Protein AF-A0A146M3R7-F1 (afdb_monomer_lite)

Organism: Lygus hesperus (NCBI:txid30085)

Radius of gyration: 25.84 Å; chains: 1; bounding box: 84×59×56 Å

Secondary structure (DSSP, 8-state):
--SEEE-TTS-EEETTTS-SSTT----GGGGHHHHHHHHHHHHHHHHHHHHT--EEES-TTT--EESS--S-EETTEEBPTTTSSSBEEESS-HHHHHHHHHHHHHHH-GGGGTTTGGGS-HHHHHHHHHHHHHHHHHHTT--TT---HHHHHHHHHGGGSS---------

pLDDT: mean 84.17, std 17.09, range [36.81, 98.06]

Foldseek 3Di:
DDQFDQDPVRDTDGCQQDPPPPPDPDRNLVVLVVVLVVVVVVLVVLVVLQVLQWKFWPDPVQRDIDSDAAPDDDVPFGADPRPSPTGIDGPQDLVNSLVVLVVQLVSLDCVVVVVCPVVDDPSSNVSSVVSNVSSVVVVVVRCPPPDDPCVVCVVVVVVPPPPDDDPDDDD

Structure (mmCIF, N/CA/C/O backbone):
data_AF-A0A146M3R7-F1
#
_entry.id   AF-A0A146M3R7-F1
#
loop_
_atom_site.group_PDB
_atom_site.id
_atom_site.type_symbol
_atom_site.label_atom_id
_atom_site.label_alt_id
_atom_site.label_comp_id
_atom_site.label_asym_id
_atom_site.label_entity_id
_atom_site.label_seq_id
_atom_site.pdbx_PDB_ins_code
_atom_site.Cartn_x
_atom_site.Cartn_y
_atom_site.Cartn_z
_atom_site.occupancy
_atom_site.B_iso_or_equiv
_atom_site.auth_seq_id
_atom_site.auth_comp_id
_atom_site.auth_asym_id
_atom_site.auth_atom_id
_atom_site.pdbx_PDB_model_num
ATOM 1 N N . PHE A 1 1 ? -15.644 6.403 1.275 1.00 45.06 1 PHE A N 1
ATOM 2 C CA . PHE A 1 1 ? -16.167 5.357 2.175 1.00 45.06 1 PHE A CA 1
ATOM 3 C C . PHE A 1 1 ? -16.909 6.027 3.318 1.00 45.06 1 PHE A C 1
ATOM 5 O O . PHE A 1 1 ? -16.369 6.956 3.906 1.00 45.06 1 PHE A O 1
ATOM 12 N N . ASN A 1 2 ? -18.160 5.639 3.570 1.00 48.28 2 ASN A N 1
ATOM 13 C CA . ASN A 1 2 ? -18.951 6.178 4.677 1.00 48.28 2 ASN A CA 1
ATOM 14 C C . ASN A 1 2 ? -18.705 5.291 5.904 1.00 48.28 2 ASN A C 1
ATOM 16 O O . ASN A 1 2 ? -19.066 4.121 5.889 1.00 48.28 2 ASN A O 1
ATOM 20 N N . PHE A 1 3 ? -18.094 5.842 6.952 1.00 56.00 3 PHE A N 1
ATOM 21 C CA . PHE A 1 3 ? -17.790 5.143 8.216 1.00 56.00 3 PHE A CA 1
ATOM 22 C C . PHE A 1 3 ? -19.036 4.766 9.027 1.00 56.00 3 PHE A C 1
ATOM 24 O O . PHE A 1 3 ? -18.929 4.152 10.083 1.00 56.00 3 PHE A O 1
ATOM 31 N N . GLN A 1 4 ? -20.202 5.219 8.568 1.00 56.16 4 GLN A N 1
ATOM 32 C CA . GLN A 1 4 ? -21.449 5.236 9.308 1.00 56.16 4 GLN A CA 1
ATOM 33 C C . GLN A 1 4 ? -22.504 4.461 8.536 1.00 56.16 4 GLN A C 1
ATOM 35 O O . GLN A 1 4 ? -22.831 4.820 7.401 1.00 56.16 4 GLN A O 1
ATOM 40 N N . THR A 1 5 ? -23.094 3.463 9.180 1.00 57.97 5 THR A N 1
ATOM 41 C CA . THR A 1 5 ? -24.366 2.893 8.738 1.00 57.97 5 THR A CA 1
ATOM 42 C C . THR A 1 5 ? -25.492 3.699 9.374 1.00 57.97 5 THR A C 1
ATOM 44 O O . THR A 1 5 ? -25.519 3.905 10.590 1.00 57.97 5 THR A O 1
ATOM 47 N N . LYS A 1 6 ? -26.402 4.228 8.549 1.00 49.28 6 LYS A N 1
ATOM 48 C CA . LYS A 1 6 ? -27.548 5.013 9.021 1.00 49.28 6 LYS A CA 1
ATOM 49 C C . LYS A 1 6 ? -28.685 4.041 9.335 1.00 49.28 6 LYS A C 1
ATOM 51 O O . LYS A 1 6 ? -29.194 3.401 8.422 1.00 49.28 6 LYS A O 1
ATOM 56 N N . LYS A 1 7 ? -29.069 3.921 10.607 1.00 55.97 7 LYS A N 1
ATOM 57 C CA . LYS A 1 7 ? -30.300 3.208 10.985 1.00 55.97 7 LYS A CA 1
ATOM 58 C C . LYS A 1 7 ? -31.543 3.994 10.554 1.00 55.97 7 LYS A C 1
ATOM 60 O O . LYS A 1 7 ? -31.485 5.219 10.421 1.00 55.97 7 LYS A O 1
ATOM 65 N N . GLU A 1 8 ? -32.677 3.298 10.460 1.00 49.75 8 GLU A N 1
ATOM 66 C CA . GLU A 1 8 ? -34.022 3.891 10.327 1.00 49.75 8 GLU A CA 1
ATOM 67 C C . GLU A 1 8 ? -34.332 4.883 11.468 1.00 49.75 8 GLU A C 1
ATOM 69 O O . GLU A 1 8 ? -35.009 5.882 11.257 1.00 49.75 8 GLU A O 1
ATOM 74 N N . ASN A 1 9 ? -33.707 4.695 12.638 1.00 49.75 9 ASN A N 1
ATOM 75 C CA . ASN A 1 9 ? -33.861 5.549 13.824 1.00 49.75 9 ASN A CA 1
ATOM 76 C C . ASN A 1 9 ? -32.932 6.786 13.840 1.00 49.75 9 ASN A C 1
ATOM 78 O O . ASN A 1 9 ? -32.858 7.489 14.844 1.00 49.75 9 ASN A O 1
ATOM 82 N N . GLY A 1 10 ? -32.151 7.038 12.783 1.00 54.56 10 GLY A N 1
ATOM 83 C CA . GLY A 1 10 ? -31.273 8.216 12.680 1.00 54.56 10 GLY A CA 1
ATOM 84 C C . GLY A 1 10 ? -29.960 8.165 13.483 1.00 54.56 10 GLY A C 1
ATOM 85 O O . GLY A 1 10 ? -29.116 9.050 13.313 1.00 54.56 10 GLY A O 1
ATOM 86 N N . VAL A 1 11 ? -29.742 7.126 14.298 1.00 57.72 11 VAL A N 1
ATOM 87 C CA . VAL A 1 11 ? -28.478 6.876 15.016 1.00 57.72 11 VAL A CA 1
ATOM 88 C C . VAL A 1 11 ? -27.395 6.428 14.023 1.00 57.72 11 VAL A C 1
ATOM 90 O O . VAL A 1 11 ? -27.634 5.576 13.165 1.00 57.72 11 VAL A O 1
ATOM 93 N N . LYS A 1 12 ? -26.214 7.053 14.106 1.00 66.06 12 LYS A N 1
ATOM 94 C CA . LYS A 1 12 ? -25.028 6.736 13.295 1.00 66.06 12 LYS A CA 1
ATOM 95 C C . LYS A 1 12 ? -24.173 5.741 14.074 1.00 66.06 12 LYS A C 1
ATOM 97 O O . LYS A 1 12 ? -23.636 6.128 15.103 1.00 66.06 12 LYS A O 1
ATOM 102 N N . GLU A 1 13 ? -24.045 4.522 13.569 1.00 72.69 13 GLU A N 1
ATOM 103 C CA . GLU A 1 13 ? -23.205 3.468 14.161 1.00 72.69 13 GLU A CA 1
ATOM 104 C C . GLU A 1 13 ? -21.945 3.258 13.322 1.00 72.69 13 GLU A C 1
ATOM 106 O O . GLU A 1 13 ? -21.968 3.443 12.098 1.00 72.69 13 GLU A O 1
ATOM 111 N N . LEU A 1 14 ? -20.848 2.899 13.985 1.00 82.31 14 LEU A N 1
ATOM 112 C CA . LEU A 1 14 ? -19.581 2.556 13.351 1.00 82.31 14 LEU A CA 1
ATOM 113 C C . LEU A 1 14 ? -19.598 1.092 12.902 1.00 82.31 14 LEU A C 1
ATOM 115 O O . LEU A 1 14 ? -20.151 0.218 13.564 1.00 82.31 14 LEU A O 1
ATOM 119 N N . PHE A 1 15 ? -18.929 0.792 11.789 1.00 85.69 15 PHE A N 1
ATOM 120 C CA . PHE A 1 15 ? -18.979 -0.548 11.186 1.00 85.69 15 PHE A CA 1
ATOM 121 C C . PHE A 1 15 ? -18.351 -1.668 12.042 1.00 85.69 15 PHE A C 1
ATOM 123 O O . PHE A 1 15 ? -18.529 -2.840 11.721 1.00 85.69 15 PHE A O 1
ATOM 130 N N . LEU A 1 16 ? -17.612 -1.337 13.110 1.00 87.31 16 LEU A N 1
ATOM 131 C CA . LEU A 1 16 ? -17.085 -2.329 14.058 1.00 87.31 16 LEU A CA 1
ATOM 132 C C . LEU A 1 16 ? -18.040 -2.643 15.217 1.00 87.31 16 LEU A C 1
ATOM 134 O O . LEU A 1 16 ? -17.840 -3.648 15.898 1.00 87.31 16 LEU A O 1
ATOM 138 N N . GLU A 1 17 ? -19.069 -1.823 15.437 1.00 86.38 17 GLU A N 1
ATOM 139 C CA . GLU A 1 17 ? -20.026 -1.998 16.538 1.00 86.38 17 GLU A CA 1
ATOM 140 C C . GLU A 1 17 ? -21.047 -3.101 16.231 1.00 86.38 17 GLU A C 1
ATOM 142 O O . GLU A 1 17 ? -21.549 -3.761 17.141 1.00 86.38 17 GLU A O 1
ATOM 147 N N . ARG A 1 18 ? -21.334 -3.347 14.946 1.00 84.94 18 ARG A N 1
ATOM 148 C CA . ARG A 1 18 ? -22.303 -4.357 14.514 1.00 84.94 18 ARG A CA 1
ATOM 149 C C . ARG A 1 18 ? -21.925 -4.973 13.173 1.00 84.94 18 ARG A C 1
ATOM 151 O O . ARG A 1 18 ? -21.451 -4.290 12.270 1.00 84.94 18 ARG A O 1
ATOM 158 N N . CYS A 1 19 ? -22.186 -6.269 13.026 1.00 86.62 19 CYS A N 1
ATOM 159 C CA . CYS A 1 19 ? -22.105 -6.933 11.732 1.00 86.62 19 CYS A CA 1
ATOM 160 C C . CYS A 1 19 ? -23.119 -6.343 10.731 1.00 86.62 19 CYS A C 1
ATOM 162 O O . CYS A 1 19 ? -24.248 -6.010 11.090 1.00 86.62 19 CYS A O 1
ATOM 164 N N . VAL A 1 20 ? -22.731 -6.270 9.455 1.00 85.00 20 VAL A N 1
ATOM 165 C CA . VAL A 1 20 ? -23.614 -5.840 8.354 1.00 85.00 20 VAL A CA 1
ATOM 166 C C . VAL A 1 20 ? -24.785 -6.813 8.156 1.00 85.00 20 VAL A C 1
ATOM 168 O O . VAL A 1 20 ? -25.871 -6.401 7.758 1.00 85.00 20 VAL A O 1
ATOM 171 N N . ASN A 1 21 ? -24.586 -8.100 8.456 1.00 88.44 21 ASN A N 1
ATOM 172 C CA . ASN A 1 21 ? -25.660 -9.088 8.448 1.00 88.44 21 ASN A CA 1
ATOM 173 C C . ASN A 1 21 ? -26.588 -8.865 9.658 1.00 88.44 21 ASN A C 1
ATOM 175 O O . ASN A 1 21 ? -26.154 -9.023 10.798 1.00 88.44 21 ASN A O 1
ATOM 179 N N . ALA A 1 22 ? -27.861 -8.538 9.410 1.00 83.56 22 ALA A N 1
ATOM 180 C CA . ALA A 1 22 ? -28.840 -8.212 10.449 1.00 83.56 22 ALA A CA 1
ATOM 181 C C . ALA A 1 22 ? -29.110 -9.365 11.432 1.00 83.56 22 ALA A C 1
ATOM 183 O O . ALA A 1 22 ? -29.318 -9.100 12.619 1.00 83.56 22 ALA A O 1
ATOM 184 N N . GLU A 1 23 ? -29.044 -10.610 10.949 1.00 89.94 23 GLU A N 1
ATOM 185 C CA . GLU A 1 23 ? -29.216 -11.841 11.738 1.00 89.94 23 GLU A CA 1
ATOM 186 C C . GLU A 1 23 ? -27.974 -12.174 12.582 1.00 89.94 23 GLU A C 1
ATOM 188 O O . GLU A 1 23 ? -28.028 -12.951 13.537 1.00 89.94 23 GLU A O 1
ATOM 193 N N . CYS A 1 24 ? -26.827 -11.575 12.248 1.00 88.69 24 CYS A N 1
ATOM 194 C CA . CYS A 1 24 ? -25.585 -11.777 12.974 1.00 88.69 24 CYS A CA 1
ATOM 195 C C . CYS A 1 24 ? -25.540 -10.874 14.213 1.00 88.69 24 CYS A C 1
ATOM 197 O O . CYS A 1 24 ? -25.549 -9.646 14.125 1.00 88.69 24 CYS A O 1
ATOM 199 N N . LYS A 1 25 ? -25.442 -11.502 15.387 1.00 87.00 25 LYS A N 1
ATOM 200 C CA . LYS A 1 25 ? -25.330 -10.814 16.684 1.00 87.00 25 LYS A CA 1
ATOM 201 C C . LYS A 1 25 ? -23.883 -10.519 17.091 1.00 87.00 25 LYS A C 1
ATOM 203 O O . LYS A 1 25 ? -23.661 -9.934 18.146 1.00 87.00 25 LYS A O 1
ATOM 208 N N . LEU A 1 26 ? -22.904 -10.936 16.284 1.00 88.56 26 LEU A N 1
ATOM 209 C CA . LEU A 1 26 ? -21.492 -10.696 16.571 1.00 88.56 26 LEU A CA 1
ATOM 210 C C . LEU A 1 26 ? -21.148 -9.222 16.361 1.00 88.56 26 LEU A C 1
ATOM 212 O O . LEU A 1 26 ? -21.552 -8.606 15.368 1.00 88.56 26 LEU A O 1
ATOM 216 N N . ARG A 1 27 ? -20.334 -8.684 17.268 1.00 87.81 27 ARG A N 1
ATOM 217 C CA . ARG A 1 27 ? -19.709 -7.375 17.105 1.00 87.81 27 ARG A CA 1
ATOM 218 C C . ARG A 1 27 ? -18.298 -7.593 16.561 1.00 87.81 27 ARG A C 1
ATOM 220 O O . ARG A 1 27 ? -17.506 -8.267 17.219 1.00 87.81 27 ARG A O 1
ATOM 227 N N . PRO A 1 28 ? -17.951 -7.054 15.379 1.00 89.69 28 PRO A N 1
ATOM 228 C CA . PRO A 1 28 ? -16.602 -7.189 14.824 1.00 89.69 28 PRO A CA 1
ATOM 229 C C . PRO A 1 28 ? -15.487 -6.759 15.790 1.00 89.69 28 PRO A C 1
ATOM 231 O O . PRO A 1 28 ? -14.390 -7.312 15.750 1.00 89.69 28 PRO A O 1
ATOM 234 N N . MET A 1 29 ? -15.779 -5.815 16.688 1.00 89.31 29 MET A N 1
ATOM 235 C CA . MET A 1 29 ? -14.866 -5.356 17.735 1.00 89.31 29 MET A CA 1
ATOM 236 C C . MET A 1 29 ? -14.369 -6.450 18.677 1.00 89.31 29 MET A C 1
ATOM 238 O O . MET A 1 29 ? -13.197 -6.446 19.043 1.00 89.31 29 MET A O 1
ATOM 242 N N . ASP A 1 30 ? -15.232 -7.409 19.025 1.00 91.56 30 ASP A N 1
ATOM 243 C CA . ASP A 1 30 ? -14.886 -8.507 19.937 1.00 91.56 30 ASP A CA 1
ATOM 244 C C . ASP A 1 30 ? -13.824 -9.439 19.312 1.00 91.56 30 ASP A C 1
ATOM 246 O O . ASP A 1 30 ? -13.167 -10.216 20.002 1.00 91.56 30 ASP A O 1
ATOM 250 N N . TYR A 1 31 ? -13.601 -9.319 17.998 1.00 93.38 31 TYR A N 1
ATOM 251 C CA . TYR A 1 31 ? -12.639 -10.089 17.212 1.00 93.38 31 TYR A CA 1
ATOM 252 C C . TYR A 1 31 ? -11.530 -9.207 16.623 1.00 93.38 31 TYR A C 1
ATOM 254 O O . TYR A 1 31 ? -10.985 -9.512 15.558 1.00 93.38 31 TYR A O 1
ATOM 262 N N . LEU A 1 32 ? -11.160 -8.124 17.317 1.00 93.38 32 LEU A N 1
ATOM 263 C CA . LEU A 1 32 ? -10.183 -7.140 16.840 1.00 93.38 32 LEU A CA 1
ATOM 264 C C . LEU A 1 32 ? -8.861 -7.770 16.378 1.00 93.38 32 LEU A C 1
ATOM 266 O O . LEU A 1 32 ? -8.341 -7.398 15.331 1.00 93.38 32 LEU A O 1
ATOM 270 N N . SER A 1 33 ? -8.338 -8.766 17.097 1.00 95.12 33 SER A N 1
ATOM 271 C CA . SER A 1 33 ? -7.112 -9.476 16.702 1.00 95.12 33 SER A CA 1
ATOM 272 C C . SER A 1 33 ? -7.246 -10.180 15.350 1.00 95.12 33 SER A C 1
ATOM 274 O O . SER A 1 33 ? -6.321 -10.148 14.544 1.00 95.12 33 SER A O 1
ATOM 276 N N . SER A 1 34 ? -8.407 -10.781 15.072 1.00 95.12 34 SER A N 1
ATOM 277 C CA . SER A 1 34 ? -8.678 -11.409 13.776 1.00 95.12 34 SER A CA 1
ATOM 278 C C . SER A 1 34 ? -8.712 -10.360 12.666 1.00 95.12 34 SER A C 1
ATOM 280 O O . SER A 1 34 ? -8.062 -10.531 11.637 1.00 95.12 34 SER A O 1
ATOM 282 N N . LEU A 1 35 ? -9.378 -9.225 12.909 1.00 93.62 35 LEU A N 1
ATOM 283 C CA . LEU A 1 35 ? -9.411 -8.099 11.974 1.00 93.62 35 LEU A CA 1
ATOM 284 C C . LEU A 1 35 ? -8.000 -7.567 11.674 1.00 93.62 35 LEU A C 1
ATOM 286 O O . LEU A 1 35 ? -7.645 -7.388 10.510 1.00 93.62 35 LEU A O 1
ATOM 290 N N . GLN A 1 36 ? -7.181 -7.360 12.707 1.00 95.44 36 GLN A N 1
ATOM 291 C CA . GLN A 1 36 ? -5.794 -6.905 12.573 1.00 95.44 36 GLN A CA 1
ATOM 292 C C . GLN A 1 36 ? -4.943 -7.880 11.755 1.00 95.44 36 GLN A C 1
ATOM 294 O O . GLN A 1 36 ? -4.184 -7.452 10.881 1.00 95.44 36 GLN A O 1
ATOM 299 N N . ASN A 1 37 ? -5.100 -9.183 11.994 1.00 97.19 37 ASN A N 1
ATOM 300 C CA . ASN A 1 37 ? -4.394 -10.224 11.252 1.00 97.19 37 ASN A CA 1
ATOM 301 C C . ASN A 1 37 ? -4.824 -10.259 9.783 1.00 97.19 37 ASN A C 1
ATOM 303 O O . ASN A 1 37 ? -3.974 -10.294 8.898 1.00 97.19 37 ASN A O 1
ATOM 307 N N . GLN A 1 38 ? -6.128 -10.191 9.507 1.00 96.44 38 GLN A N 1
ATOM 308 C CA . GLN A 1 38 ? -6.641 -10.148 8.136 1.00 96.44 38 GLN A CA 1
ATOM 309 C C . GLN A 1 38 ? -6.147 -8.909 7.391 1.00 96.44 38 GLN A C 1
ATOM 311 O O . GLN A 1 38 ? -5.679 -9.009 6.258 1.00 96.44 38 GLN A O 1
ATOM 316 N N . LEU A 1 39 ? -6.167 -7.750 8.049 1.00 96.25 39 LEU A N 1
ATOM 317 C CA . LEU A 1 39 ? -5.636 -6.520 7.479 1.00 96.25 39 LEU A CA 1
ATOM 318 C C . LEU A 1 39 ? -4.130 -6.626 7.203 1.00 96.25 39 LEU A C 1
ATOM 320 O O . LEU A 1 39 ? -3.668 -6.198 6.149 1.00 96.25 39 LEU A O 1
ATOM 324 N N . HIS A 1 40 ? -3.364 -7.235 8.111 1.00 96.62 40 HIS A N 1
ATOM 325 C CA . HIS A 1 40 ? -1.938 -7.483 7.908 1.00 96.62 40 HIS A CA 1
ATOM 326 C C . HIS A 1 40 ? -1.679 -8.364 6.680 1.00 96.62 40 HIS A C 1
ATOM 328 O O . HIS A 1 40 ? -0.832 -8.029 5.853 1.00 96.62 40 HIS A O 1
ATOM 334 N N . LEU A 1 41 ? -2.423 -9.464 6.537 1.00 98.06 41 LEU A N 1
ATOM 335 C CA . LEU A 1 41 ? -2.315 -10.357 5.383 1.00 98.06 41 LEU A CA 1
ATOM 336 C C . LEU A 1 41 ? -2.653 -9.628 4.079 1.00 98.06 41 LEU A C 1
ATOM 338 O O . LEU A 1 41 ? -1.895 -9.736 3.120 1.00 98.06 41 LEU A O 1
ATOM 342 N N . LYS A 1 42 ? -3.721 -8.822 4.070 1.00 97.75 42 LYS A N 1
ATOM 343 C CA . LYS A 1 42 ? -4.123 -8.030 2.899 1.00 97.75 42 LYS A CA 1
ATOM 344 C C . LYS A 1 42 ? -3.082 -6.987 2.505 1.00 97.75 42 LYS A C 1
ATOM 346 O O . LYS A 1 42 ? -2.782 -6.833 1.329 1.00 97.75 42 LYS A O 1
ATOM 351 N N . VAL A 1 43 ? -2.478 -6.306 3.475 1.00 97.00 43 VAL A N 1
ATOM 352 C CA . VAL A 1 43 ? -1.371 -5.373 3.214 1.00 97.00 43 VAL A CA 1
ATOM 353 C C . VAL A 1 43 ? -0.168 -6.097 2.607 1.00 97.00 43 VAL A C 1
ATOM 355 O O . VAL A 1 43 ? 0.417 -5.605 1.644 1.00 97.00 43 VAL A O 1
ATOM 358 N N . ARG A 1 44 ? 0.200 -7.268 3.144 1.00 96.81 44 ARG A N 1
ATOM 359 C CA . ARG A 1 44 ? 1.307 -8.071 2.604 1.00 96.81 44 ARG A CA 1
ATOM 360 C C . ARG A 1 44 ? 1.037 -8.534 1.178 1.00 96.81 44 ARG A C 1
ATOM 362 O O . ARG A 1 44 ? 1.950 -8.473 0.366 1.00 96.81 44 ARG A O 1
ATOM 369 N N . GLU A 1 45 ? -0.185 -8.968 0.890 1.00 97.75 45 GLU A N 1
ATOM 370 C CA . GLU A 1 45 ? -0.633 -9.348 -0.453 1.00 97.75 45 GLU A CA 1
ATOM 371 C C . GLU A 1 45 ? -0.430 -8.188 -1.438 1.00 97.75 45 GLU A C 1
ATOM 373 O O . GLU A 1 45 ? 0.322 -8.344 -2.394 1.00 97.75 45 GLU A O 1
ATOM 378 N N . CYS A 1 46 ? -0.930 -6.984 -1.125 1.00 96.88 46 CYS A N 1
ATOM 379 C CA . CYS A 1 46 ? -0.729 -5.802 -1.973 1.00 96.88 46 CYS A CA 1
ATOM 380 C C . CYS A 1 46 ? 0.755 -5.474 -2.226 1.00 96.88 46 CYS A C 1
ATOM 382 O O . CYS A 1 46 ? 1.122 -5.060 -3.324 1.00 96.88 46 CYS A O 1
ATOM 384 N N . ILE A 1 47 ? 1.618 -5.635 -1.214 1.00 96.19 47 ILE A N 1
ATOM 385 C CA . ILE A 1 47 ? 3.063 -5.401 -1.358 1.00 96.19 47 ILE A CA 1
ATOM 386 C C . ILE A 1 47 ? 3.699 -6.472 -2.249 1.00 96.19 47 ILE A C 1
ATOM 388 O O . ILE A 1 47 ? 4.512 -6.139 -3.107 1.00 96.19 47 ILE A O 1
ATOM 392 N N . ILE A 1 48 ? 3.345 -7.745 -2.060 1.00 97.38 48 ILE A N 1
ATOM 393 C CA . ILE A 1 48 ? 3.859 -8.854 -2.874 1.00 97.38 48 ILE A CA 1
ATOM 394 C C . ILE A 1 48 ? 3.436 -8.684 -4.336 1.00 97.38 48 ILE A C 1
ATOM 396 O O . ILE A 1 48 ? 4.264 -8.876 -5.224 1.00 97.38 48 ILE A O 1
ATOM 400 N N . ASP A 1 49 ? 2.195 -8.273 -4.587 1.00 96.06 49 ASP A N 1
ATOM 401 C CA . ASP A 1 49 ? 1.694 -8.033 -5.941 1.00 96.06 49 ASP A CA 1
ATOM 402 C C . ASP A 1 49 ? 2.418 -6.864 -6.613 1.00 96.06 49 ASP A C 1
ATOM 404 O O . ASP A 1 49 ? 2.831 -6.975 -7.764 1.00 96.06 49 ASP A O 1
ATOM 408 N N . PHE A 1 50 ? 2.675 -5.775 -5.882 1.00 96.38 50 PHE A N 1
ATOM 409 C CA . PHE A 1 50 ? 3.523 -4.689 -6.378 1.00 96.38 50 PHE A CA 1
ATOM 410 C C . PHE A 1 50 ? 4.947 -5.171 -6.705 1.00 96.38 50 PHE A C 1
ATOM 412 O O . PHE A 1 50 ? 5.480 -4.870 -7.773 1.00 96.38 50 PHE A O 1
ATOM 419 N N . LEU A 1 51 ? 5.559 -5.956 -5.814 1.00 95.69 51 LEU A N 1
ATOM 420 C CA . LEU A 1 51 ? 6.918 -6.477 -5.996 1.00 95.69 51 LEU A CA 1
ATOM 421 C C . LEU A 1 51 ? 7.030 -7.527 -7.106 1.00 95.69 51 LEU A C 1
ATOM 423 O O . LEU A 1 51 ? 8.133 -7.761 -7.597 1.00 95.69 51 LEU A O 1
ATOM 427 N N . ARG A 1 52 ? 5.918 -8.140 -7.531 1.00 96.50 52 ARG A N 1
ATOM 428 C CA . ARG A 1 52 ? 5.888 -9.020 -8.708 1.00 96.50 52 ARG A CA 1
ATOM 429 C C . ARG A 1 52 ? 6.361 -8.288 -9.964 1.00 96.50 52 ARG A C 1
ATOM 431 O O . ARG A 1 52 ? 6.916 -8.937 -10.847 1.00 96.50 52 ARG A O 1
ATOM 438 N N . GLY A 1 53 ? 6.163 -6.968 -10.031 1.00 96.31 53 GLY A N 1
ATOM 439 C CA . GLY A 1 53 ? 6.675 -6.135 -11.116 1.00 96.31 53 GLY A CA 1
ATOM 440 C C . GLY A 1 53 ? 6.094 -6.501 -12.479 1.00 96.31 53 GLY A C 1
ATOM 441 O O . GLY A 1 53 ? 6.810 -6.442 -13.476 1.00 96.31 53 GLY A O 1
ATOM 442 N N . THR A 1 54 ? 4.824 -6.919 -12.527 1.00 96.94 54 THR A N 1
ATOM 443 C CA . THR A 1 54 ? 4.149 -7.241 -13.788 1.00 96.94 54 THR A CA 1
ATOM 444 C C . THR A 1 54 ? 4.127 -6.010 -14.691 1.00 96.94 54 THR A C 1
ATOM 446 O O . THR A 1 54 ? 3.642 -4.944 -14.308 1.00 96.94 54 THR A O 1
ATOM 449 N N . LEU A 1 55 ? 4.656 -6.174 -15.895 1.00 96.88 55 LEU A N 1
ATOM 450 C CA . LEU A 1 55 ? 4.641 -5.225 -16.993 1.00 96.88 55 LEU A CA 1
ATOM 451 C C . LEU A 1 55 ? 3.575 -5.651 -17.999 1.00 96.88 55 LEU A C 1
ATOM 453 O O . LEU A 1 55 ? 3.541 -6.815 -18.393 1.00 96.88 55 LEU A O 1
ATOM 457 N N . ILE A 1 56 ? 2.770 -4.702 -18.463 1.00 97.06 56 ILE A N 1
ATOM 458 C CA . ILE A 1 56 ? 1.717 -4.892 -19.462 1.00 97.06 56 ILE A CA 1
ATOM 459 C C . ILE A 1 56 ? 2.019 -3.992 -20.659 1.00 97.06 56 I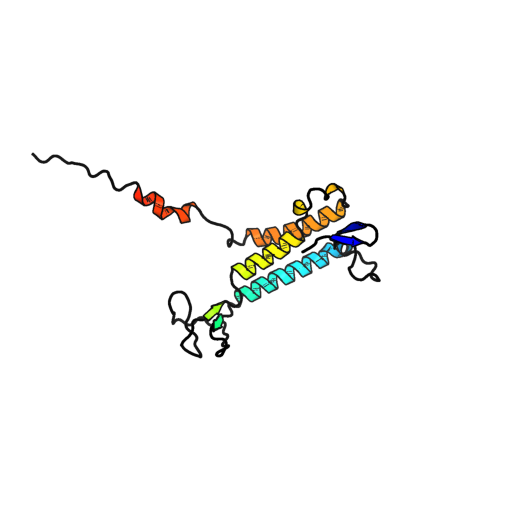LE A C 1
ATOM 461 O O . ILE A 1 56 ? 2.376 -2.822 -20.504 1.00 97.06 56 ILE A O 1
ATOM 465 N N . CYS A 1 57 ? 1.905 -4.545 -21.864 1.00 97.00 57 CYS A N 1
ATOM 466 C CA . CYS A 1 57 ? 2.021 -3.789 -23.107 1.00 97.00 57 CYS A CA 1
ATOM 467 C C . CYS A 1 57 ? 0.894 -2.752 -23.218 1.00 97.00 57 CYS A C 1
ATOM 469 O O . CYS A 1 57 ? -0.267 -3.089 -23.006 1.00 97.00 57 CYS A O 1
ATOM 471 N N . GLU A 1 58 ? 1.219 -1.522 -23.617 1.00 95.56 58 GLU A N 1
ATOM 472 C CA . GLU A 1 58 ? 0.208 -0.472 -23.821 1.00 95.56 58 GLU A CA 1
ATOM 473 C C . GLU A 1 58 ? -0.779 -0.773 -24.953 1.00 95.56 58 GLU A C 1
ATOM 475 O O . GLU A 1 58 ? -1.901 -0.273 -24.936 1.00 95.56 58 GLU A O 1
ATOM 480 N N . ASP A 1 59 ? -0.370 -1.570 -25.944 1.00 95.38 59 ASP A N 1
ATOM 481 C CA . ASP A 1 59 ? -1.230 -1.929 -27.067 1.00 95.38 59 ASP A CA 1
ATOM 482 C C . ASP A 1 59 ? -2.299 -2.951 -26.626 1.00 95.38 59 ASP A C 1
ATOM 484 O O . ASP A 1 59 ? -1.959 -4.116 -26.360 1.00 95.38 59 ASP A O 1
ATOM 488 N N . PRO A 1 60 ? -3.593 -2.569 -26.604 1.00 92.12 60 PRO A N 1
ATOM 489 C CA . PRO A 1 60 ? -4.673 -3.447 -26.165 1.00 92.12 60 PRO A CA 1
ATOM 490 C C . PRO A 1 60 ? -4.882 -4.648 -27.096 1.00 92.12 60 PRO A C 1
ATOM 492 O O . PRO A 1 60 ? -5.431 -5.660 -26.667 1.00 92.12 60 PRO A O 1
ATOM 495 N N . LEU A 1 61 ? -4.428 -4.581 -28.354 1.00 95.88 61 LEU A N 1
ATOM 496 C CA . LEU A 1 61 ? -4.462 -5.724 -29.272 1.00 95.88 61 LEU A CA 1
ATOM 497 C C . LEU A 1 61 ? -3.323 -6.714 -28.994 1.00 95.88 61 LEU A C 1
ATOM 499 O O . LEU A 1 61 ? -3.414 -7.891 -29.346 1.00 95.88 61 LEU A O 1
ATOM 503 N N . CYS A 1 62 ? -2.237 -6.254 -28.367 1.00 95.94 62 CYS A N 1
ATOM 504 C CA . CYS A 1 62 ? -1.093 -7.088 -28.024 1.00 95.94 62 CYS A CA 1
ATOM 505 C C . CYS A 1 62 ? -1.352 -7.907 -26.754 1.00 95.94 62 CYS A C 1
ATOM 507 O O . CYS A 1 62 ? -1.095 -9.123 -26.755 1.00 95.94 62 CYS A O 1
ATOM 509 N N . GLY A 1 63 ? -1.813 -7.227 -25.693 1.00 92.44 63 GLY A N 1
ATOM 510 C CA . GLY A 1 63 ? -2.150 -7.811 -24.389 1.00 92.44 63 GLY A CA 1
ATOM 511 C C . GLY A 1 63 ? -1.023 -8.635 -23.760 1.00 92.44 63 GLY A C 1
ATOM 512 O O . GLY A 1 63 ? -1.285 -9.629 -23.093 1.00 92.44 63 GLY A O 1
ATOM 513 N N . PHE A 1 64 ? 0.239 -8.322 -24.070 1.00 96.62 64 PHE A N 1
ATOM 514 C CA . PHE A 1 64 ? 1.376 -9.073 -23.546 1.00 96.62 64 PHE A CA 1
ATOM 515 C C . PHE A 1 64 ? 1.716 -8.624 -22.131 1.00 96.62 64 PHE A C 1
ATOM 517 O O . PHE A 1 64 ? 1.869 -7.426 -21.894 1.00 96.62 64 PHE A O 1
ATOM 524 N N . GLU A 1 65 ? 1.911 -9.595 -21.245 1.00 96.38 65 GLU A N 1
ATOM 525 C CA . GLU A 1 65 ? 2.270 -9.379 -19.849 1.00 96.38 65 GLU A CA 1
ATOM 526 C C . GLU A 1 65 ? 3.522 -10.182 -19.497 1.00 96.38 65 GLU A C 1
ATOM 528 O O . GLU A 1 65 ? 3.716 -11.303 -19.974 1.00 96.38 65 GLU A O 1
ATOM 533 N N . THR A 1 66 ? 4.396 -9.610 -18.676 1.00 96.31 66 THR A N 1
ATOM 534 C CA . THR A 1 66 ? 5.623 -10.270 -18.217 1.00 96.31 66 THR A CA 1
ATOM 535 C C . THR A 1 66 ? 6.123 -9.642 -16.924 1.00 96.31 66 THR A C 1
ATOM 537 O O . THR A 1 66 ? 5.902 -8.465 -16.688 1.00 96.31 66 THR A O 1
ATOM 540 N N . ASN A 1 67 ? 6.850 -10.387 -16.099 1.00 95.50 67 ASN A N 1
ATOM 541 C CA . ASN A 1 67 ? 7.624 -9.838 -14.978 1.00 95.50 67 ASN A CA 1
ATOM 542 C C . ASN A 1 67 ? 9.119 -9.683 -15.316 1.00 95.50 67 ASN A C 1
ATOM 544 O O . ASN A 1 67 ? 9.939 -9.407 -14.442 1.00 95.50 67 ASN A O 1
ATOM 548 N N . TYR A 1 68 ? 9.489 -9.898 -16.581 1.00 94.31 68 TYR A N 1
ATOM 549 C CA . TYR A 1 68 ? 10.848 -9.725 -17.074 1.00 94.31 68 TYR A CA 1
ATOM 550 C C . TYR A 1 68 ? 11.037 -8.329 -17.672 1.00 94.31 68 TYR A C 1
ATOM 552 O O . TYR A 1 68 ? 10.331 -7.939 -18.603 1.00 94.31 68 TYR A O 1
ATOM 560 N N . LEU A 1 69 ? 12.034 -7.598 -17.175 1.00 93.12 69 LEU A N 1
ATOM 561 C CA . LEU A 1 69 ? 12.398 -6.287 -17.699 1.00 93.12 69 LEU A CA 1
ATOM 562 C C . LEU A 1 69 ? 13.270 -6.433 -18.954 1.00 93.12 69 LEU A C 1
ATOM 564 O O . LEU A 1 69 ? 14.398 -6.922 -18.885 1.00 93.12 69 LEU A O 1
ATOM 568 N N . ASN A 1 70 ? 12.760 -5.978 -20.099 1.00 90.88 70 ASN A N 1
ATOM 569 C CA . ASN A 1 70 ? 13.521 -5.931 -21.345 1.00 90.88 70 ASN A CA 1
ATOM 570 C C . ASN A 1 70 ? 14.646 -4.874 -21.250 1.00 90.88 70 ASN A C 1
ATOM 572 O O . ASN A 1 70 ? 14.352 -3.737 -20.883 1.00 90.88 70 ASN A O 1
ATOM 576 N N . PRO A 1 71 ? 15.907 -5.190 -21.611 1.00 92.56 71 PRO A N 1
ATOM 577 C CA . PRO A 1 71 ? 16.990 -4.202 -21.664 1.00 92.56 71 PRO A CA 1
ATOM 578 C C . PRO A 1 71 ? 16.839 -3.157 -22.783 1.00 92.56 71 PRO A C 1
ATOM 580 O O . PRO A 1 71 ? 17.578 -2.176 -22.794 1.00 92.56 71 PRO A O 1
ATOM 583 N N . SER A 1 72 ? 15.929 -3.354 -23.743 1.00 93.62 72 SER A N 1
ATOM 584 C CA . SER A 1 72 ? 15.615 -2.360 -24.773 1.00 93.62 72 SER A CA 1
ATOM 585 C C . SER A 1 72 ? 14.528 -1.402 -24.286 1.00 93.62 72 SER A C 1
ATOM 587 O O . SER A 1 72 ? 13.443 -1.844 -23.906 1.00 93.62 72 SER A O 1
ATOM 589 N N . PHE A 1 73 ? 14.820 -0.100 -24.315 1.00 93.75 73 PHE A N 1
ATOM 590 C CA . PHE A 1 73 ? 13.941 0.964 -23.829 1.00 93.75 73 PHE A CA 1
ATOM 591 C C . PHE A 1 73 ? 13.562 1.938 -24.943 1.00 93.75 73 PHE A C 1
ATOM 593 O O . PHE A 1 73 ? 14.373 2.269 -25.808 1.00 93.75 73 PHE A O 1
ATOM 600 N N . GLU A 1 74 ? 12.336 2.439 -24.859 1.00 87.50 74 GLU A N 1
ATOM 601 C CA . GLU A 1 74 ? 11.828 3.587 -25.594 1.00 87.50 74 GLU A CA 1
ATOM 602 C C . GLU A 1 74 ? 11.617 4.729 -24.587 1.00 87.50 74 GLU A C 1
ATOM 604 O O . GLU A 1 74 ? 10.655 4.760 -23.817 1.00 87.50 74 GLU A O 1
ATOM 609 N N . GLY A 1 75 ? 12.591 5.640 -24.513 1.00 88.44 75 GLY A N 1
ATOM 610 C CA . GLY A 1 75 ? 12.627 6.666 -23.469 1.00 88.44 75 GLY A CA 1
ATOM 611 C C . GLY A 1 75 ? 12.784 6.056 -22.072 1.00 88.44 75 GLY A C 1
ATOM 612 O O . GLY A 1 75 ? 13.787 5.405 -21.787 1.00 88.44 75 GLY A O 1
ATOM 613 N N . LEU A 1 76 ? 11.801 6.290 -21.197 1.00 90.00 76 LEU A N 1
ATOM 614 C CA . LEU A 1 76 ? 11.794 5.794 -19.813 1.00 90.00 76 LEU A CA 1
ATOM 615 C C . LEU A 1 76 ? 11.151 4.406 -19.662 1.00 90.00 76 LEU A C 1
ATOM 617 O O . LEU A 1 76 ? 11.174 3.848 -18.566 1.00 90.00 76 LEU A O 1
ATOM 621 N N . TYR A 1 77 ? 10.578 3.852 -20.732 1.00 94.19 77 TYR A N 1
ATOM 622 C CA . TYR A 1 77 ? 9.754 2.648 -20.666 1.00 94.19 77 TYR A CA 1
ATOM 623 C C . TYR A 1 77 ? 10.383 1.492 -21.455 1.00 94.19 77 TYR A C 1
ATOM 625 O O . TYR A 1 77 ? 10.928 1.714 -22.537 1.00 94.19 77 TYR A O 1
ATOM 633 N N . PRO A 1 78 ? 10.328 0.246 -20.952 1.00 95.88 78 PRO A N 1
ATOM 634 C CA . PRO A 1 78 ? 10.847 -0.911 -21.674 1.00 95.88 78 PRO A CA 1
ATOM 635 C C . PRO A 1 78 ? 9.991 -1.217 -22.908 1.00 95.88 78 PRO A C 1
ATOM 637 O O . PRO A 1 78 ? 8.762 -1.171 -22.860 1.00 95.88 78 PRO A O 1
ATOM 640 N N . GLN A 1 79 ? 10.631 -1.582 -24.016 1.00 96.25 79 GLN A N 1
ATOM 641 C CA . GLN A 1 79 ? 9.943 -1.964 -25.246 1.00 96.25 79 GLN A CA 1
ATOM 642 C C . GLN A 1 79 ? 9.279 -3.343 -25.099 1.00 96.25 79 GLN A C 1
ATOM 644 O O . GLN A 1 79 ? 9.884 -4.289 -24.583 1.00 96.25 79 GLN A O 1
ATOM 649 N N . CYS A 1 80 ? 8.059 -3.506 -25.617 1.00 96.31 80 CYS A N 1
ATOM 650 C CA . CYS A 1 80 ? 7.360 -4.788 -25.594 1.00 96.31 80 CYS A CA 1
ATOM 651 C C . CYS A 1 80 ? 8.105 -5.882 -26.373 1.00 96.31 80 CYS A C 1
ATOM 653 O O . CYS A 1 80 ? 8.390 -5.744 -27.562 1.00 96.31 80 CYS A O 1
ATOM 655 N N . MET A 1 81 ? 8.341 -7.026 -25.724 1.00 93.94 81 MET A N 1
ATOM 656 C CA . MET A 1 81 ? 9.057 -8.163 -26.321 1.00 93.94 81 MET A CA 1
ATOM 657 C C . MET A 1 81 ? 8.254 -8.883 -27.416 1.00 93.94 81 MET A C 1
ATOM 659 O O . MET A 1 81 ? 8.845 -9.514 -28.294 1.00 93.94 81 MET A O 1
ATOM 663 N N . LYS A 1 82 ? 6.915 -8.791 -27.371 1.00 95.38 82 LYS A N 1
ATOM 664 C CA . LYS A 1 82 ? 6.003 -9.460 -28.312 1.00 95.38 82 LYS A CA 1
ATOM 665 C C . LYS A 1 82 ? 5.777 -8.635 -29.579 1.00 95.38 82 LYS A C 1
ATOM 667 O O . LYS A 1 82 ? 6.056 -9.123 -30.669 1.00 95.38 82 LYS A O 1
ATOM 672 N N . CYS A 1 83 ? 5.275 -7.401 -29.458 1.00 94.88 83 CYS A N 1
ATOM 673 C CA . CYS A 1 83 ? 4.975 -6.568 -30.631 1.00 94.88 83 CYS A CA 1
ATOM 674 C C . CYS A 1 83 ? 6.167 -5.730 -31.113 1.00 94.88 83 CYS A C 1
ATOM 676 O O . CYS A 1 83 ? 6.173 -5.344 -32.280 1.00 94.88 83 CYS A O 1
ATOM 678 N N . LYS A 1 84 ? 7.162 -5.457 -30.250 1.00 93.88 84 LYS A N 1
ATOM 679 C CA . LYS A 1 84 ? 8.343 -4.615 -30.537 1.00 93.88 84 LYS A CA 1
ATOM 680 C C . LYS A 1 84 ? 8.007 -3.215 -31.066 1.00 93.88 84 LYS A C 1
ATOM 682 O O . LYS A 1 84 ? 8.778 -2.636 -31.825 1.00 93.88 84 LYS A O 1
ATOM 687 N N . ARG A 1 85 ? 6.824 -2.705 -30.724 1.00 91.81 85 ARG A N 1
ATOM 688 C CA . ARG A 1 85 ? 6.282 -1.436 -31.240 1.00 91.81 85 ARG A CA 1
ATOM 689 C C . ARG A 1 85 ? 5.809 -0.495 -30.150 1.00 91.81 85 ARG A C 1
ATOM 691 O O . ARG A 1 85 ? 5.890 0.705 -30.343 1.00 91.81 85 ARG A O 1
ATOM 698 N N . SER A 1 86 ? 5.290 -1.045 -29.059 1.00 94.38 86 SER A N 1
ATOM 699 C CA . SER A 1 86 ? 4.727 -0.268 -27.961 1.00 94.38 86 SER A CA 1
ATOM 700 C C . SER A 1 86 ? 5.557 -0.470 -26.698 1.00 94.38 86 SER A C 1
ATOM 702 O O . SER A 1 86 ? 6.113 -1.564 -26.508 1.00 94.38 86 SER A O 1
ATOM 704 N N . PRO A 1 87 ? 5.639 0.544 -25.828 1.00 95.69 87 PRO A N 1
ATOM 705 C CA . PRO A 1 87 ? 6.260 0.398 -24.525 1.00 95.69 87 PRO A CA 1
ATOM 706 C C . PRO A 1 87 ? 5.394 -0.467 -23.595 1.00 95.69 87 PRO A C 1
ATOM 708 O O . PRO A 1 87 ? 4.235 -0.794 -23.884 1.00 95.69 87 PRO A O 1
ATOM 711 N N . MET A 1 88 ? 5.983 -0.879 -22.476 1.00 96.50 88 MET A N 1
ATOM 712 C CA . MET A 1 88 ? 5.292 -1.586 -21.401 1.00 96.50 88 MET A CA 1
ATOM 713 C C . MET A 1 88 ? 5.283 -0.747 -20.124 1.00 96.50 88 MET A C 1
ATOM 715 O O . MET A 1 88 ? 6.285 -0.123 -19.775 1.00 96.50 88 MET A O 1
ATOM 719 N N . ASN A 1 89 ? 4.170 -0.797 -19.394 1.00 95.44 89 ASN A N 1
ATOM 720 C CA . ASN A 1 89 ? 4.003 -0.144 -18.097 1.00 95.44 89 ASN A CA 1
ATOM 721 C C . ASN A 1 89 ? 3.824 -1.164 -16.984 1.00 95.44 89 ASN A C 1
ATOM 723 O O . ASN A 1 89 ? 3.336 -2.265 -17.220 1.00 95.44 89 ASN A O 1
ATOM 727 N N . LEU A 1 90 ? 4.150 -0.769 -15.756 1.00 95.94 90 LEU A N 1
ATOM 728 C CA . LEU A 1 90 ? 3.771 -1.544 -14.579 1.00 95.94 90 LEU A CA 1
ATOM 729 C C . LEU A 1 90 ? 2.246 -1.620 -14.463 1.00 95.94 90 LEU A C 1
ATOM 731 O O . LEU A 1 90 ? 1.572 -0.591 -14.468 1.00 95.94 90 LEU A O 1
ATOM 735 N N . GLU A 1 91 ? 1.726 -2.829 -14.272 1.00 95.94 91 GLU A N 1
ATOM 736 C CA . GLU A 1 91 ? 0.330 -3.071 -13.897 1.00 95.94 91 GLU A CA 1
ATOM 737 C C . GLU A 1 91 ? 0.003 -2.351 -12.578 1.00 95.94 91 GLU A C 1
ATOM 739 O O . GLU A 1 91 ? -0.953 -1.577 -12.459 1.00 95.94 91 GLU A O 1
ATOM 744 N N . ILE A 1 92 ? 0.862 -2.558 -11.576 1.00 97.12 92 ILE A N 1
ATOM 745 C CA . ILE A 1 92 ? 0.750 -1.947 -10.256 1.00 97.12 92 ILE A CA 1
ATOM 746 C C . ILE A 1 92 ? 1.858 -0.910 -10.107 1.00 97.12 92 ILE A C 1
ATOM 748 O O . ILE A 1 92 ? 3.030 -1.229 -9.918 1.00 97.12 92 ILE A O 1
ATOM 752 N N . THR A 1 93 ? 1.475 0.362 -10.175 1.00 95.69 93 THR A N 1
ATOM 753 C CA . THR A 1 93 ? 2.400 1.480 -9.994 1.00 95.69 93 THR A CA 1
ATOM 754 C C . THR A 1 93 ? 2.684 1.727 -8.506 1.00 95.69 93 THR A C 1
ATOM 756 O O . THR A 1 93 ? 1.868 1.368 -7.647 1.00 95.69 93 THR A O 1
ATOM 759 N N . PRO A 1 94 ? 3.786 2.422 -8.163 1.00 94.94 94 PRO A N 1
ATOM 760 C CA . PRO A 1 94 ? 4.023 2.866 -6.787 1.00 94.94 94 PRO A CA 1
ATOM 761 C C . PRO A 1 94 ? 2.862 3.705 -6.222 1.00 94.94 94 PRO A C 1
ATOM 763 O O . PRO A 1 94 ? 2.520 3.585 -5.045 1.00 94.94 94 PRO A O 1
ATOM 766 N N . MET A 1 95 ? 2.197 4.489 -7.083 1.00 95.69 95 MET A N 1
ATOM 767 C CA . MET A 1 95 ? 0.999 5.254 -6.735 1.00 95.69 95 MET A CA 1
ATOM 768 C C . MET A 1 95 ? -0.181 4.347 -6.362 1.00 95.69 95 MET A C 1
ATOM 770 O O . MET A 1 95 ? -0.877 4.636 -5.389 1.00 95.69 95 MET A O 1
ATOM 774 N N . HIS A 1 96 ? -0.410 3.252 -7.102 1.00 96.56 96 HIS A N 1
ATOM 775 C CA . HIS A 1 96 ? -1.468 2.280 -6.797 1.00 96.56 96 HIS A CA 1
ATOM 776 C C . HIS A 1 96 ? -1.266 1.671 -5.405 1.00 96.56 96 HIS A C 1
ATOM 778 O O . HIS A 1 96 ? -2.189 1.699 -4.588 1.00 96.56 96 HIS A O 1
ATOM 784 N N . LEU A 1 97 ? -0.047 1.206 -5.101 1.00 96.56 97 LEU A N 1
ATOM 785 C CA . LEU A 1 97 ? 0.280 0.652 -3.785 1.00 96.56 97 LEU A CA 1
ATOM 786 C C . LEU A 1 97 ? 0.085 1.693 -2.674 1.00 96.56 97 LEU A C 1
ATOM 788 O O . LEU A 1 97 ? -0.598 1.419 -1.686 1.00 96.56 97 LEU A O 1
ATOM 792 N N . TYR A 1 98 ? 0.648 2.893 -2.835 1.00 96.50 98 TYR A N 1
ATOM 793 C CA . TYR A 1 98 ? 0.523 3.961 -1.841 1.00 96.50 98 TYR A CA 1
ATOM 794 C C . TYR A 1 98 ? -0.944 4.320 -1.573 1.00 96.50 98 TYR A C 1
ATOM 796 O O . TYR A 1 98 ? -1.37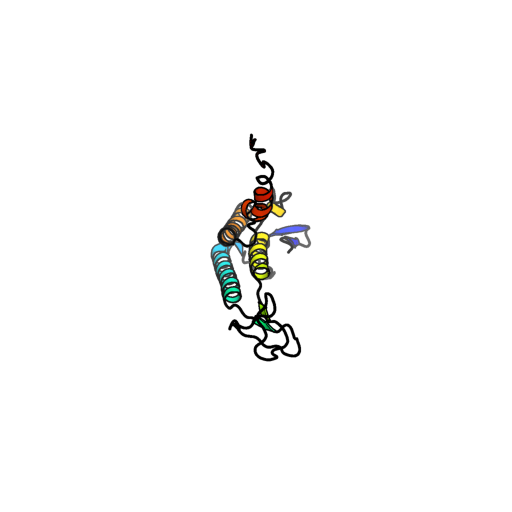5 4.356 -0.419 1.00 96.50 98 TYR A O 1
ATOM 804 N N . ASN A 1 99 ? -1.743 4.510 -2.626 1.00 96.06 99 ASN A N 1
ATOM 805 C CA . ASN A 1 99 ? -3.164 4.823 -2.496 1.00 96.06 99 ASN A CA 1
ATOM 806 C C . ASN A 1 99 ? -3.935 3.716 -1.772 1.00 96.06 99 ASN A C 1
ATOM 808 O O . ASN A 1 99 ? -4.802 4.026 -0.955 1.00 96.06 99 ASN A O 1
ATOM 812 N N . GLN A 1 100 ? -3.601 2.448 -2.021 1.00 96.81 100 GLN A N 1
ATOM 813 C CA . GLN A 1 100 ? -4.231 1.316 -1.347 1.00 96.81 100 GLN A CA 1
ATOM 814 C C . GLN A 1 100 ? -3.898 1.279 0.155 1.00 96.81 100 GLN A C 1
ATOM 816 O O . GLN A 1 100 ? -4.786 1.082 0.986 1.00 96.81 100 GLN A O 1
ATOM 821 N N . LEU A 1 101 ? -2.641 1.532 0.532 1.00 96.00 101 LEU A N 1
ATOM 822 C CA . LEU A 1 101 ? -2.233 1.609 1.941 1.00 96.00 101 LEU A CA 1
ATOM 823 C C . LEU A 1 101 ? -2.882 2.801 2.658 1.00 96.00 101 LEU A C 1
ATOM 825 O O . LEU A 1 101 ? -3.399 2.669 3.769 1.00 96.00 101 LEU A O 1
ATOM 829 N N . VAL A 1 102 ? -2.920 3.958 1.997 1.00 95.06 102 VAL A N 1
ATOM 830 C CA . VAL A 1 102 ? -3.603 5.155 2.498 1.00 95.06 102 VAL A CA 1
ATOM 831 C C . VAL A 1 102 ? -5.105 4.922 2.629 1.00 95.06 102 VAL A C 1
ATOM 833 O O . VAL A 1 102 ? -5.717 5.410 3.577 1.00 95.06 102 VAL A O 1
ATOM 836 N N . PHE A 1 103 ? -5.718 4.173 1.713 1.00 95.19 103 PHE A N 1
ATOM 837 C CA . PHE A 1 103 ? -7.116 3.773 1.819 1.00 95.19 103 PHE A CA 1
ATOM 838 C C . PHE A 1 103 ? -7.366 2.946 3.088 1.00 95.19 103 PHE A C 1
ATOM 840 O O . PHE A 1 103 ? -8.301 3.253 3.835 1.00 95.19 103 PHE A O 1
ATOM 847 N N . PHE A 1 104 ? -6.511 1.961 3.382 1.00 95.00 104 PHE A N 1
ATOM 848 C CA . PHE A 1 104 ? -6.608 1.192 4.623 1.00 95.00 104 PHE A CA 1
ATOM 849 C C . PHE A 1 104 ? -6.472 2.079 5.865 1.00 95.00 104 PHE A C 1
ATOM 851 O O . PHE A 1 104 ? -7.330 1.997 6.739 1.00 95.00 104 PHE A O 1
ATOM 858 N N . SER A 1 105 ? -5.479 2.974 5.932 1.00 93.56 105 SER A N 1
ATOM 859 C CA . SER A 1 105 ? -5.334 3.911 7.064 1.00 93.56 105 SER A CA 1
ATOM 860 C C . SER A 1 105 ? -6.573 4.797 7.200 1.00 93.56 105 SER A C 1
ATOM 862 O O . SER A 1 105 ? -7.235 4.778 8.235 1.00 93.56 105 SER A O 1
ATOM 864 N N . LYS A 1 106 ? -6.986 5.480 6.127 1.00 91.19 106 LYS A N 1
ATOM 865 C CA . LYS A 1 106 ? -8.150 6.376 6.150 1.00 91.19 106 LYS A CA 1
ATOM 866 C C . LYS A 1 106 ? -9.438 5.675 6.569 1.00 91.19 106 LYS A C 1
ATOM 868 O O . LYS A 1 106 ? -10.311 6.348 7.094 1.00 91.19 106 LYS A O 1
ATOM 873 N N . THR A 1 107 ? -9.571 4.366 6.351 1.00 90.19 107 THR A N 1
ATOM 874 C CA . THR A 1 107 ? -10.748 3.580 6.765 1.00 90.19 107 THR A CA 1
ATOM 875 C C . THR A 1 107 ? -10.876 3.454 8.288 1.00 90.19 107 THR A C 1
ATOM 877 O O . THR A 1 107 ? -11.992 3.332 8.794 1.00 90.19 107 THR A O 1
ATOM 880 N N . PHE A 1 108 ? -9.766 3.546 9.023 1.00 90.12 108 PHE A N 1
ATOM 881 C CA . PHE A 1 108 ? -9.744 3.484 10.489 1.00 90.12 108 PHE A CA 1
ATOM 882 C C . PHE A 1 108 ? -9.441 4.837 11.162 1.00 90.12 108 PHE A C 1
ATOM 884 O O . PHE A 1 108 ? -9.386 4.920 12.387 1.00 90.12 108 PHE A O 1
ATOM 891 N N . ASP A 1 109 ? -9.286 5.906 10.377 1.00 88.81 109 ASP A N 1
ATOM 892 C CA . ASP A 1 109 ? -9.030 7.265 10.858 1.00 88.81 109 ASP A CA 1
ATOM 893 C C . ASP A 1 109 ? -10.324 7.957 11.328 1.00 88.81 109 ASP A C 1
ATOM 895 O O . ASP A 1 109 ? -11.097 8.512 10.538 1.00 88.81 109 ASP A O 1
ATOM 899 N N . LEU A 1 110 ? -10.549 7.959 12.644 1.00 84.75 110 LEU A N 1
ATOM 900 C CA . LEU A 1 110 ? -11.690 8.640 13.264 1.00 84.75 110 LEU A CA 1
ATOM 901 C C . LEU A 1 110 ? -11.510 10.164 13.394 1.00 84.75 110 LEU A C 1
ATOM 903 O O . LEU A 1 110 ? -12.495 10.861 13.650 1.00 84.75 110 LEU A O 1
ATOM 907 N N . SER A 1 111 ? -10.309 10.720 13.178 1.00 79.69 111 SER A N 1
ATOM 908 C CA . SER A 1 111 ? -10.055 12.170 13.307 1.00 79.69 111 SER A CA 1
ATOM 909 C C . SER A 1 111 ? -10.860 12.999 12.295 1.00 79.69 111 SER A C 1
ATOM 911 O O . SER A 1 111 ? -11.278 14.129 12.558 1.00 79.69 111 SER A O 1
ATOM 913 N N . ARG A 1 112 ? -11.201 12.395 11.155 1.00 70.25 112 ARG A N 1
ATOM 914 C CA . ARG A 1 112 ? -12.049 12.987 10.108 1.00 70.25 112 ARG A CA 1
ATOM 915 C C . ARG A 1 112 ? -13.513 13.149 10.522 1.00 70.25 112 ARG A C 1
ATOM 917 O O . ARG A 1 112 ? -14.276 13.826 9.839 1.00 70.25 112 ARG A O 1
ATOM 924 N N . VAL A 1 113 ? -13.919 12.532 11.633 1.00 70.06 113 VAL A N 1
ATOM 925 C CA . VAL A 1 113 ? -15.298 12.511 12.151 1.00 70.06 113 VAL A CA 1
ATOM 926 C C . VAL A 1 113 ? -15.435 13.418 13.395 1.00 70.06 113 VAL A C 1
ATOM 928 O O . VAL A 1 113 ? -16.395 13.321 14.158 1.00 70.06 113 VAL A O 1
ATOM 931 N N . THR A 1 114 ? -14.485 14.343 13.577 1.00 55.81 114 THR A N 1
ATOM 932 C CA . THR A 1 114 ? -14.166 15.181 14.756 1.00 55.81 114 THR A CA 1
ATOM 933 C C . THR A 1 114 ? -15.338 15.815 15.513 1.00 55.81 114 THR A C 1
ATOM 935 O O . THR A 1 114 ? -15.271 15.911 16.733 1.00 55.81 114 THR A O 1
ATOM 938 N N . SER A 1 115 ? -16.456 16.173 14.876 1.00 57.09 115 SER A N 1
ATOM 939 C CA . SER A 1 115 ? -17.630 16.706 15.599 1.00 57.09 115 SER A CA 1
ATOM 940 C C . SER A 1 115 ? -18.484 15.642 16.312 1.00 57.09 115 SER A C 1
ATOM 942 O O . SER A 1 115 ? -19.451 15.979 16.997 1.00 57.09 115 SER A O 1
ATOM 944 N N . LYS A 1 116 ? -18.179 14.347 16.141 1.00 57.44 116 LYS A N 1
ATOM 945 C CA . LYS A 1 116 ? -18.997 13.223 16.641 1.00 57.44 116 LYS A CA 1
ATOM 946 C C . LYS A 1 116 ? -18.203 12.148 17.375 1.00 57.44 116 LYS A C 1
ATOM 948 O O . LYS A 1 116 ? -18.834 11.257 17.926 1.00 57.44 116 LYS A O 1
ATOM 953 N N . VAL A 1 117 ? -16.870 12.231 17.421 1.00 59.94 117 VAL A N 1
ATOM 954 C CA . VAL A 1 117 ? -16.037 11.206 18.080 1.00 59.94 117 VAL A CA 1
ATOM 955 C C . VAL A 1 117 ? -16.378 11.074 19.567 1.00 59.94 117 VAL A C 1
ATOM 957 O O . VAL A 1 117 ? -16.501 9.963 20.061 1.00 59.94 117 VAL A O 1
ATOM 960 N N . ALA A 1 118 ? -16.674 12.192 20.239 1.00 59.97 118 ALA A N 1
ATOM 961 C CA . ALA A 1 118 ? -17.129 12.211 21.633 1.00 59.97 118 ALA A CA 1
ATOM 962 C C . ALA A 1 118 ? -18.500 11.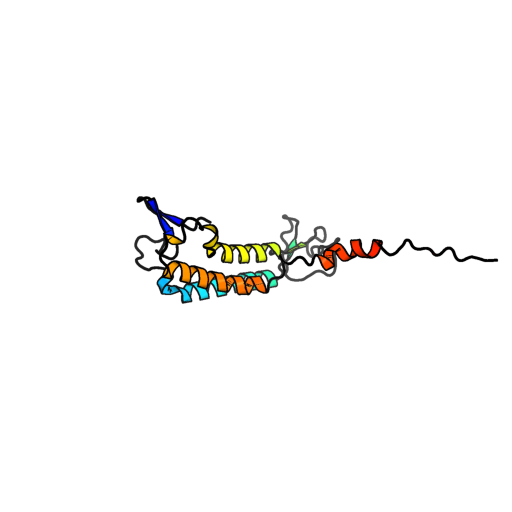537 21.873 1.00 59.97 118 ALA A C 1
ATOM 964 O O . ALA A 1 118 ? -18.926 11.426 23.017 1.00 59.97 118 ALA A O 1
ATOM 965 N N . LYS A 1 119 ? -19.220 11.134 20.814 1.00 70.88 119 LYS A N 1
ATOM 966 C CA . LYS A 1 119 ? -20.506 10.422 20.903 1.00 70.88 119 LYS A CA 1
ATOM 967 C C . LYS A 1 119 ? -20.363 8.907 20.770 1.00 70.88 119 LYS A C 1
ATOM 969 O O . LYS A 1 119 ? -21.366 8.216 20.920 1.00 70.88 119 LYS A O 1
ATOM 974 N N . PHE A 1 120 ? -19.173 8.413 20.435 1.00 76.69 120 PHE A N 1
ATOM 975 C CA . PHE A 1 120 ? -18.913 6.983 20.324 1.00 76.69 120 PHE A CA 1
ATOM 976 C C . PHE A 1 120 ? -18.352 6.441 21.629 1.00 7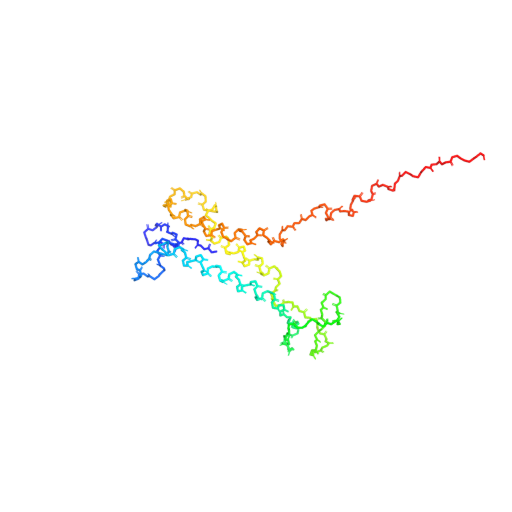6.69 120 PHE A C 1
ATOM 978 O O . PHE A 1 120 ? -17.762 7.168 22.430 1.00 76.69 120 PHE A O 1
ATOM 985 N N . ASP A 1 121 ? -18.555 5.148 21.817 1.00 82.94 121 ASP A N 1
ATOM 986 C CA . ASP A 1 121 ? -18.032 4.415 22.951 1.00 82.94 121 ASP A CA 1
ATOM 987 C C . ASP A 1 121 ? -16.479 4.471 22.990 1.00 82.94 121 ASP A C 1
ATOM 989 O O . ASP A 1 121 ? -15.833 4.318 21.945 1.00 82.94 121 ASP A O 1
ATOM 993 N N . PRO A 1 122 ? -15.847 4.726 24.154 1.00 86.00 122 PRO A N 1
ATOM 994 C CA . PRO A 1 122 ? -14.390 4.838 24.256 1.00 86.00 122 PRO A CA 1
ATOM 995 C C . PRO A 1 122 ? -13.633 3.586 23.800 1.00 86.00 122 PRO A C 1
ATOM 997 O O . PRO A 1 122 ? -12.594 3.716 23.143 1.00 86.00 122 PRO A O 1
ATOM 1000 N N . ASP A 1 123 ? -14.159 2.391 24.084 1.00 86.88 123 ASP A N 1
ATOM 1001 C CA . ASP A 1 123 ? -13.529 1.128 23.680 1.00 86.88 123 ASP A CA 1
ATOM 1002 C C . ASP A 1 123 ? -13.558 0.988 22.154 1.00 86.88 123 ASP A C 1
ATOM 1004 O O . ASP A 1 123 ? -12.580 0.574 21.523 1.00 86.88 123 ASP A O 1
ATOM 1008 N N . THR A 1 124 ? -14.645 1.453 21.539 1.00 85.38 124 THR A N 1
ATOM 1009 C CA . THR A 1 124 ? -14.776 1.544 20.085 1.00 85.38 124 THR A CA 1
ATOM 1010 C C . THR A 1 124 ? -13.731 2.459 19.465 1.00 85.38 124 THR A C 1
ATOM 1012 O O . THR A 1 124 ? -13.063 2.081 18.499 1.00 85.38 124 THR A O 1
ATOM 1015 N N . VAL A 1 125 ? -13.537 3.651 20.029 1.00 88.06 125 VAL A N 1
ATOM 1016 C CA . VAL A 1 125 ? -12.516 4.591 19.550 1.00 88.06 125 VAL A CA 1
ATOM 1017 C C . VAL A 1 125 ? -11.118 3.980 19.672 1.00 88.06 125 VAL A C 1
ATOM 1019 O O . VAL A 1 125 ? -10.333 4.050 18.722 1.00 88.06 125 VAL A O 1
ATOM 1022 N N . GLN A 1 126 ? -10.823 3.323 20.796 1.00 90.25 126 GLN A N 1
ATOM 1023 C CA . GLN A 1 126 ? -9.544 2.651 21.014 1.00 90.25 126 GLN A CA 1
ATOM 1024 C C . GLN A 1 126 ? -9.313 1.514 20.006 1.00 90.25 126 GLN A C 1
ATOM 1026 O O . GLN A 1 126 ? -8.207 1.375 19.475 1.00 90.25 126 GLN A O 1
ATOM 1031 N N . ALA A 1 127 ? -10.343 0.723 19.689 1.00 91.19 127 ALA A N 1
ATOM 1032 C CA . ALA A 1 127 ? -10.250 -0.351 18.704 1.00 91.19 127 ALA A CA 1
ATOM 1033 C C . ALA A 1 127 ? -9.871 0.182 17.312 1.00 91.19 127 ALA A C 1
ATOM 1035 O O . ALA A 1 127 ? -8.949 -0.337 16.678 1.00 91.19 127 ALA A O 1
ATOM 1036 N N . PHE A 1 128 ? -10.521 1.259 16.863 1.00 91.69 128 PHE A N 1
ATOM 1037 C CA . PHE A 1 128 ? -10.185 1.935 15.606 1.00 91.69 128 PHE A CA 1
ATOM 1038 C C . PHE A 1 128 ? -8.749 2.468 15.604 1.00 91.69 128 PHE A C 1
ATOM 1040 O O . PHE A 1 128 ? -8.002 2.206 14.663 1.00 91.69 128 PHE A O 1
ATOM 1047 N N . GLN A 1 129 ? -8.332 3.150 16.675 1.00 91.69 129 GLN A N 1
ATOM 1048 C CA . GLN A 1 129 ? -6.966 3.666 16.816 1.00 91.69 129 GLN A CA 1
ATOM 1049 C C . GLN A 1 129 ? -5.918 2.549 16.765 1.00 91.69 129 GLN A C 1
ATOM 1051 O O . GLN A 1 129 ? -4.872 2.697 16.132 1.00 91.69 129 GLN A O 1
ATOM 1056 N N . LYS A 1 130 ? -6.201 1.397 17.382 1.00 93.69 130 LYS A N 1
ATOM 1057 C CA . LYS A 1 130 ? -5.294 0.248 17.372 1.00 93.69 130 LYS A CA 1
ATOM 1058 C C . LYS A 1 130 ? -5.071 -0.276 15.952 1.00 93.69 130 LYS A C 1
ATOM 1060 O O . LYS A 1 130 ? -3.923 -0.490 15.562 1.00 93.69 130 LYS A O 1
ATOM 1065 N N . VAL A 1 131 ? -6.137 -0.422 15.164 1.00 94.06 131 VAL A N 1
ATOM 1066 C CA . VAL A 1 131 ? -6.040 -0.845 13.756 1.00 94.06 131 VAL A CA 1
ATOM 1067 C C . VAL A 1 131 ? -5.377 0.235 12.897 1.00 94.06 131 VAL A C 1
ATOM 1069 O O . VAL A 1 131 ? -4.532 -0.082 12.062 1.00 94.06 131 VAL A O 1
ATOM 1072 N N . HIS A 1 132 ? -5.688 1.509 13.140 1.00 94.25 132 HIS A N 1
ATOM 1073 C CA . HIS A 1 132 ? -5.066 2.639 12.452 1.00 94.25 132 HIS A CA 1
ATOM 1074 C C . HIS A 1 132 ? -3.541 2.649 12.623 1.00 94.25 132 HIS A C 1
ATOM 1076 O O . HIS A 1 132 ? -2.806 2.637 11.636 1.00 94.25 132 HIS A O 1
ATOM 1082 N N . SER A 1 133 ? -3.068 2.551 13.871 1.00 94.56 133 SER A N 1
ATOM 1083 C CA . SER A 1 133 ? -1.638 2.580 14.203 1.00 94.56 133 SER A CA 1
ATOM 1084 C C . SER A 1 133 ? -0.836 1.450 13.546 1.00 94.56 133 SER A C 1
ATOM 1086 O O . SER A 1 133 ? 0.350 1.599 13.255 1.00 94.56 133 SER A O 1
ATOM 1088 N N . GLN A 1 134 ? -1.473 0.307 13.276 1.00 94.94 134 GLN A N 1
ATOM 1089 C CA . GLN A 1 134 ? -0.851 -0.796 12.548 1.00 94.94 134 GLN A CA 1
ATOM 1090 C C . GLN A 1 134 ? -0.548 -0.414 11.095 1.00 94.94 134 GLN A C 1
ATOM 1092 O O . GLN A 1 134 ? 0.524 -0.756 10.599 1.00 94.94 134 GLN A O 1
ATOM 1097 N N . ILE A 1 135 ? -1.465 0.279 10.413 1.00 94.69 135 ILE A N 1
ATOM 1098 C CA . ILE A 1 135 ? -1.246 0.725 9.031 1.00 94.69 135 ILE A CA 1
ATOM 1099 C C . ILE A 1 135 ? -0.278 1.903 8.979 1.00 94.69 135 ILE A C 1
ATOM 1101 O O . ILE A 1 135 ? 0.565 1.949 8.086 1.00 94.69 135 ILE A O 1
ATOM 1105 N N . GLU A 1 136 ? -0.332 2.814 9.951 1.00 93.75 136 GLU A N 1
ATOM 1106 C CA . GLU A 1 136 ? 0.622 3.926 10.036 1.00 93.75 136 GLU A CA 1
ATOM 1107 C C . GLU A 1 136 ? 2.070 3.441 10.109 1.00 93.75 136 GLU A C 1
ATOM 1109 O O . GLU A 1 136 ? 2.921 3.997 9.425 1.00 93.75 136 GLU A O 1
ATOM 1114 N N . LYS A 1 137 ? 2.346 2.351 10.837 1.00 94.31 137 LYS A N 1
A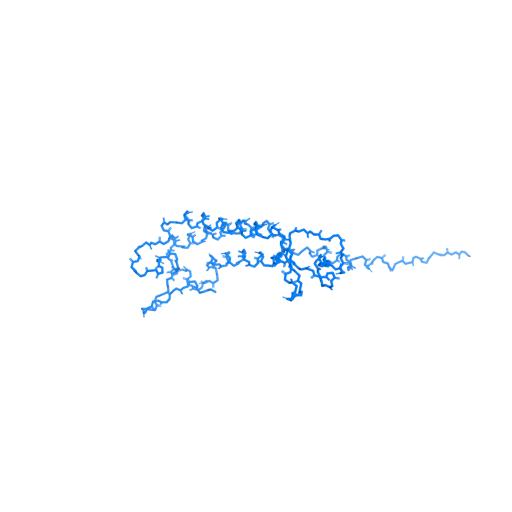TOM 1115 C CA . LYS A 1 137 ? 3.682 1.726 10.861 1.00 94.31 137 LYS A CA 1
ATOM 1116 C C . LYS A 1 137 ? 4.146 1.228 9.494 1.00 94.31 137 LYS A C 1
ATOM 1118 O O . LYS A 1 137 ? 5.341 1.190 9.239 1.00 94.31 137 LYS A O 1
ATOM 1123 N N . VAL A 1 138 ? 3.225 0.800 8.630 1.00 93.38 138 VAL A N 1
ATOM 1124 C CA . VAL A 1 138 ? 3.556 0.374 7.261 1.00 93.38 138 VAL A CA 1
ATOM 1125 C C . VAL A 1 138 ? 3.793 1.596 6.376 1.00 93.38 138 VAL A C 1
ATOM 1127 O O . VAL A 1 138 ? 4.749 1.624 5.604 1.00 93.38 138 VAL A O 1
ATOM 1130 N N . LEU A 1 139 ? 2.954 2.625 6.512 1.00 93.06 139 LEU A N 1
ATOM 1131 C CA . LEU A 1 139 ? 3.093 3.881 5.776 1.00 93.06 139 LEU A CA 1
ATOM 1132 C C . LEU A 1 139 ? 4.354 4.658 6.170 1.00 93.06 139 LEU A C 1
ATOM 1134 O O . LEU A 1 139 ? 4.968 5.253 5.298 1.00 93.06 139 LEU A O 1
ATOM 1138 N N . SER A 1 140 ? 4.793 4.609 7.431 1.00 92.00 140 SER A N 1
ATOM 1139 C CA . SER A 1 140 ? 5.991 5.327 7.892 1.00 92.00 140 SER A CA 1
ATOM 1140 C C . SER A 1 140 ? 7.288 4.829 7.255 1.00 92.00 140 SER A C 1
ATOM 1142 O O . SER A 1 140 ? 8.284 5.542 7.252 1.00 92.00 140 SER A O 1
ATOM 1144 N N . VAL A 1 141 ? 7.299 3.596 6.741 1.00 91.00 141 VAL A N 1
ATOM 1145 C CA . VAL A 1 141 ? 8.438 3.041 5.990 1.00 91.00 141 VAL A CA 1
ATOM 1146 C C . VAL A 1 141 ? 8.313 3.302 4.486 1.00 91.00 141 VAL A C 1
ATOM 1148 O O . VAL A 1 141 ? 9.267 3.093 3.739 1.00 91.00 141 VAL A O 1
ATOM 1151 N N . ASN A 1 142 ? 7.141 3.743 4.023 1.00 87.50 142 ASN A N 1
ATOM 1152 C CA . ASN A 1 142 ? 6.878 4.045 2.626 1.00 87.50 142 ASN A CA 1
ATOM 1153 C C . ASN A 1 142 ? 7.252 5.505 2.326 1.00 87.50 142 ASN A C 1
ATOM 1155 O O . ASN A 1 142 ? 6.641 6.433 2.844 1.00 87.50 142 ASN A O 1
ATOM 1159 N N . LYS A 1 143 ? 8.236 5.705 1.446 1.00 87.44 143 LYS A N 1
ATOM 1160 C CA . LYS A 1 143 ? 8.745 7.039 1.087 1.00 87.44 143 LYS A CA 1
ATOM 1161 C C . LYS A 1 143 ? 8.010 7.707 -0.076 1.00 87.44 143 LYS A C 1
ATOM 1163 O O . LYS A 1 143 ? 8.419 8.773 -0.512 1.00 87.44 143 LYS A O 1
ATOM 1168 N N . TYR A 1 144 ? 6.949 7.101 -0.614 1.00 89.81 144 TYR A N 1
ATOM 1169 C CA . TYR A 1 144 ? 6.318 7.586 -1.846 1.00 89.81 144 TYR A CA 1
ATOM 1170 C C . TYR A 1 144 ? 5.804 9.031 -1.731 1.00 89.81 144 TYR A C 1
ATOM 1172 O O . TYR A 1 144 ? 5.882 9.791 -2.690 1.00 89.81 144 TYR A O 1
ATOM 1180 N N . SER A 1 145 ? 5.297 9.421 -0.558 1.00 87.38 145 SER A N 1
ATOM 1181 C CA . SER A 1 145 ? 4.818 10.782 -0.283 1.00 87.38 145 SER A CA 1
ATOM 1182 C C . SER A 1 145 ? 5.853 11.699 0.371 1.00 87.38 145 SER A C 1
ATOM 1184 O O . SER A 1 145 ? 5.515 12.824 0.733 1.00 87.38 145 SER A O 1
ATOM 1186 N N . GLU A 1 146 ? 7.079 11.224 0.587 1.00 90.00 146 GLU A N 1
ATOM 1187 C CA . GLU A 1 146 ? 8.154 12.013 1.179 1.00 90.00 146 GLU A CA 1
ATOM 1188 C C . GLU A 1 146 ? 8.903 12.748 0.062 1.00 90.00 146 GLU A C 1
ATOM 1190 O O . GLU A 1 146 ? 9.490 12.129 -0.824 1.00 90.00 146 GLU A O 1
ATOM 1195 N N . VAL A 1 147 ? 8.858 14.082 0.090 1.00 89.50 147 VAL A N 1
ATOM 1196 C CA . VAL A 1 147 ? 9.558 14.931 -0.879 1.00 89.50 147 VAL A CA 1
ATOM 1197 C C . VAL A 1 147 ? 10.703 15.632 -0.167 1.00 89.50 147 VAL A C 1
ATOM 1199 O O . VAL A 1 147 ? 10.480 16.511 0.666 1.00 89.50 147 VAL A O 1
ATOM 1202 N N . ASP A 1 148 ? 11.930 15.265 -0.522 1.00 90.69 148 ASP A N 1
ATOM 1203 C CA . ASP A 1 148 ? 13.118 15.987 -0.083 1.00 90.69 148 ASP A CA 1
ATOM 1204 C C . ASP A 1 148 ? 13.220 17.315 -0.850 1.00 90.69 148 ASP A C 1
ATOM 1206 O O . ASP A 1 148 ? 13.641 17.370 -2.009 1.00 90.69 148 ASP A O 1
ATOM 1210 N N . LEU A 1 149 ? 12.795 18.399 -0.194 1.00 92.00 149 LEU A N 1
ATOM 1211 C CA . LEU A 1 149 ? 12.845 19.746 -0.759 1.00 92.00 149 LEU A CA 1
ATOM 1212 C C . LEU A 1 149 ? 14.284 20.235 -0.955 1.00 92.00 149 LEU A C 1
ATOM 1214 O O . LEU A 1 149 ? 14.534 20.992 -1.891 1.00 92.00 149 LEU A O 1
ATOM 1218 N N . ALA A 1 150 ? 15.227 19.806 -0.110 1.00 91.75 150 ALA A N 1
ATOM 1219 C CA . ALA A 1 150 ? 16.625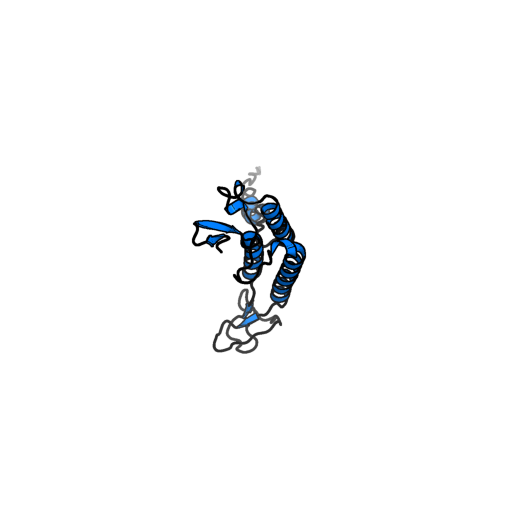 20.181 -0.273 1.00 91.75 150 ALA A CA 1
ATOM 1220 C C . ALA A 1 150 ? 17.165 19.582 -1.574 1.00 91.75 150 ALA A C 1
ATOM 1222 O O . ALA A 1 150 ? 17.713 20.316 -2.395 1.00 91.75 150 ALA A O 1
ATOM 1223 N N . TYR A 1 151 ? 16.912 18.290 -1.812 1.00 90.38 151 TYR A N 1
ATOM 1224 C CA . TYR A 1 151 ? 17.241 17.635 -3.077 1.00 90.38 151 TYR A CA 1
ATOM 1225 C C . TYR A 1 151 ? 16.538 18.302 -4.268 1.00 90.38 151 TYR A C 1
ATOM 1227 O O . TYR A 1 151 ? 17.196 18.630 -5.255 1.00 90.38 151 TYR A O 1
ATOM 1235 N N . LEU A 1 152 ? 15.232 18.574 -4.167 1.00 91.06 152 LEU A N 1
ATOM 1236 C CA . LEU A 1 152 ? 14.438 19.166 -5.250 1.00 91.06 152 LEU A CA 1
ATOM 1237 C C . LEU A 1 152 ? 14.971 20.535 -5.709 1.00 91.06 152 LEU A C 1
ATOM 1239 O O . LEU A 1 152 ? 14.948 20.838 -6.901 1.00 91.06 152 LEU A O 1
ATOM 1243 N N . PHE A 1 153 ? 15.467 21.352 -4.776 1.00 92.00 153 PHE A N 1
ATOM 1244 C CA . PHE A 1 153 ? 15.941 22.710 -5.052 1.00 92.00 153 PHE A CA 1
ATOM 1245 C C . PHE A 1 153 ? 17.465 22.851 -5.121 1.00 92.00 153 PHE A C 1
ATOM 1247 O O . PHE A 1 153 ? 17.954 23.971 -5.272 1.00 92.00 153 PHE A O 1
ATOM 1254 N N . THR A 1 154 ? 18.219 21.748 -5.109 1.00 91.75 154 THR A N 1
ATOM 1255 C CA . THR A 1 154 ? 19.687 21.774 -5.284 1.00 91.75 154 THR A CA 1
ATOM 1256 C C . THR A 1 154 ? 20.128 22.568 -6.518 1.00 91.75 154 THR A C 1
ATOM 1258 O O . THR A 1 154 ? 21.126 23.278 -6.478 1.00 91.75 154 THR A O 1
ATOM 1261 N N . GLN A 1 155 ? 19.366 22.518 -7.613 1.00 81.56 155 GLN A N 1
ATOM 1262 C CA . GLN A 1 155 ? 19.702 23.248 -8.842 1.00 81.56 155 GLN A CA 1
ATOM 1263 C C . GLN A 1 155 ? 19.413 24.758 -8.774 1.00 81.56 155 GLN A C 1
ATOM 1265 O O . GLN A 1 155 ? 19.903 25.515 -9.613 1.00 81.56 155 GLN A O 1
ATOM 1270 N N . LEU A 1 156 ? 18.624 25.217 -7.795 1.00 81.44 156 LEU A N 1
ATOM 1271 C CA . LEU A 1 156 ? 18.373 26.644 -7.569 1.00 81.44 156 LEU A CA 1
ATOM 1272 C C . LEU A 1 156 ? 19.461 27.290 -6.705 1.00 81.44 156 LEU A C 1
ATOM 1274 O O . LEU A 1 156 ? 19.722 28.479 -6.862 1.00 81.44 156 LEU A O 1
ATOM 1278 N N . THR A 1 157 ? 20.118 26.524 -5.831 1.00 65.94 157 THR A N 1
ATOM 1279 C CA . THR A 1 157 ? 21.155 27.048 -4.928 1.00 65.94 157 THR A CA 1
ATOM 1280 C C . THR A 1 157 ? 22.515 27.208 -5.611 1.00 65.94 157 THR A C 1
ATOM 1282 O O . THR A 1 157 ? 23.243 28.137 -5.287 1.00 65.94 157 THR A O 1
ATOM 1285 N N . VAL A 1 158 ? 22.842 26.383 -6.615 1.00 60.91 158 VAL A N 1
ATOM 1286 C CA . VAL A 1 158 ? 24.132 26.448 -7.344 1.00 60.91 158 VAL A CA 1
ATOM 1287 C C . VAL A 1 158 ? 24.267 27.704 -8.225 1.00 60.91 158 VAL A C 1
ATOM 1289 O O . VAL A 1 158 ? 25.372 28.109 -8.574 1.00 60.91 158 VAL A O 1
ATOM 1292 N N . ARG A 1 159 ? 23.163 28.376 -8.576 1.00 54.19 159 ARG A N 1
ATOM 1293 C CA . ARG A 1 159 ? 23.193 29.571 -9.443 1.00 54.19 159 ARG A CA 1
ATOM 1294 C C . ARG A 1 159 ? 23.591 30.874 -8.741 1.00 54.19 159 ARG A C 1
ATOM 1296 O O . ARG A 1 159 ? 23.690 31.888 -9.425 1.00 54.19 159 ARG A O 1
ATOM 1303 N N . HIS A 1 160 ? 23.824 30.867 -7.428 1.00 52.25 160 HIS A N 1
ATOM 1304 C CA . HIS A 1 160 ? 24.140 32.090 -6.682 1.00 52.25 160 HIS A CA 1
ATOM 1305 C C . HIS A 1 160 ? 25.641 32.410 -6.548 1.00 52.25 160 HIS A C 1
ATOM 1307 O O . HIS A 1 160 ? 25.959 33.532 -6.167 1.00 52.25 160 HIS A O 1
ATOM 1313 N N . ASP A 1 161 ? 26.545 31.504 -6.948 1.00 50.34 161 ASP A N 1
ATOM 1314 C CA . ASP A 1 161 ? 27.999 31.662 -6.732 1.00 50.34 161 ASP A CA 1
ATOM 1315 C C . ASP A 1 161 ? 28.816 31.945 -8.013 1.00 50.34 161 ASP A C 1
ATOM 1317 O O . ASP A 1 161 ? 30.041 31.850 -8.020 1.00 50.34 161 ASP A O 1
ATOM 1321 N N . CYS A 1 162 ? 28.175 32.314 -9.126 1.00 47.22 162 CYS A N 1
ATOM 1322 C CA . CYS A 1 162 ? 28.872 32.726 -10.355 1.00 47.22 162 CYS A CA 1
ATOM 1323 C C . CYS A 1 162 ? 28.528 34.166 -10.745 1.00 47.22 162 CYS A C 1
ATOM 1325 O O . CYS A 1 162 ? 27.959 34.402 -11.807 1.00 47.22 162 CYS A O 1
ATOM 1327 N N . HIS A 1 163 ? 28.869 35.135 -9.889 1.00 42.38 163 HIS A N 1
ATOM 1328 C CA . HIS A 1 163 ? 29.059 36.523 -10.328 1.00 42.38 163 HIS A CA 1
ATOM 1329 C C . HIS A 1 163 ? 29.958 37.349 -9.390 1.00 42.38 163 HIS A C 1
ATOM 1331 O O . HIS A 1 163 ? 29.632 38.474 -9.038 1.00 42.38 163 HIS A O 1
ATOM 1337 N N . GLU A 1 164 ? 31.137 36.836 -9.041 1.00 38.91 164 GLU A N 1
ATOM 1338 C CA . GLU A 1 164 ? 32.261 37.692 -8.631 1.00 38.91 164 GLU A CA 1
ATOM 1339 C C . GLU A 1 164 ? 33.485 37.356 -9.486 1.00 38.91 164 GLU A C 1
ATOM 1341 O O . GLU A 1 164 ? 34.413 36.668 -9.068 1.00 38.91 164 GLU A O 1
ATOM 1346 N N . THR A 1 165 ? 33.479 37.827 -10.737 1.00 39.22 165 THR A N 1
ATOM 1347 C CA . THR A 1 165 ? 34.710 37.899 -11.526 1.00 39.22 165 THR A CA 1
ATOM 1348 C C . THR A 1 165 ? 35.509 39.090 -11.014 1.00 39.22 165 THR A C 1
ATOM 1350 O O . THR A 1 165 ? 35.185 40.249 -11.273 1.00 39.22 165 THR A O 1
ATOM 1353 N N . SER A 1 166 ? 36.546 38.775 -10.251 1.00 39.88 166 SER A N 1
ATOM 1354 C CA . SER A 1 166 ? 37.639 39.653 -9.867 1.00 39.88 166 SER A CA 1
ATOM 1355 C C . SER A 1 166 ? 38.219 40.381 -11.086 1.00 39.88 166 SER A C 1
ATOM 1357 O O . SER A 1 166 ? 38.781 39.772 -11.995 1.00 39.88 166 SER A O 1
ATOM 1359 N N . VAL A 1 167 ? 38.124 41.712 -11.092 1.00 42.88 167 VAL A N 1
ATOM 1360 C CA . VAL A 1 167 ? 38.982 42.557 -11.929 1.00 42.88 167 VAL A CA 1
ATOM 1361 C C . VAL A 1 167 ? 40.347 42.604 -11.245 1.00 42.88 167 VAL A C 1
ATOM 1363 O O . VAL A 1 167 ? 40.561 43.371 -10.309 1.00 42.88 167 VAL A O 1
ATOM 1366 N N . SER A 1 168 ? 41.260 41.733 -11.667 1.00 39.88 168 SER A N 1
ATOM 1367 C CA . SER A 1 168 ? 42.677 41.835 -11.324 1.00 39.88 168 SER A CA 1
ATOM 1368 C C . SER A 1 168 ? 43.356 42.831 -12.262 1.00 39.88 168 SER A C 1
ATOM 1370 O O . SER A 1 168 ? 43.422 42.603 -13.470 1.00 39.88 168 SER A O 1
ATOM 1372 N N . ASN A 1 169 ? 43.852 43.919 -11.674 1.00 40.16 169 ASN A N 1
ATOM 1373 C CA . ASN A 1 169 ? 44.789 44.865 -12.272 1.00 40.16 169 ASN A CA 1
ATOM 1374 C C . ASN A 1 169 ? 45.961 44.133 -12.944 1.00 40.16 169 ASN A C 1
ATOM 1376 O O . ASN A 1 169 ? 46.565 43.251 -12.332 1.00 40.16 169 ASN A O 1
ATOM 1380 N N . ILE A 1 170 ? 46.307 44.551 -14.159 1.00 42.19 170 ILE A N 1
ATOM 1381 C CA . ILE A 1 170 ? 47.624 44.333 -14.760 1.00 42.19 170 ILE A CA 1
ATOM 1382 C C . ILE A 1 170 ? 48.143 45.719 -15.150 1.00 42.19 170 ILE A C 1
ATOM 1384 O O . ILE A 1 170 ? 47.385 46.525 -15.692 1.00 42.19 170 ILE A O 1
ATOM 1388 N N . GLU A 1 171 ? 49.391 45.958 -14.751 1.00 36.81 171 GLU A N 1
ATOM 1389 C CA . GLU A 1 171 ? 50.220 47.166 -14.884 1.00 36.81 171 GLU A CA 1
ATOM 1390 C C . GLU A 1 171 ? 50.237 47.803 -16.281 1.00 36.81 171 GLU A C 1
ATOM 1392 O O . GLU A 1 171 ? 50.199 47.060 -17.290 1.00 36.81 171 GLU A O 1
#

InterPro domains:
  IPR015088 Zinc finger, DNA-directed DNA polymerase, family B, alpha [PF08996] (13-153)
  IPR038256 DNA polymerase alpha, zinc finger domain superfamily [G3DSA:1.10.3200.20] (2-142)

Sequence (171 aa):
FNFQTKKENGVKELFLERCVNAECKLRPMDYLSSLQNQLHLKVRECIIDFLRGTLICEDPLCGFETNYLNPSFEGLYPQCMKCKRSPMNLEITPMHLYNQLVFFSKTFDLSRVTSKVAKFDPDTVQAFQKVHSQIEKVLSVNKYSEVDLAYLFTQLTVRHDCHETSVSNIE